Protein AF-A0A5N6W8S3-F1 (afdb_monomer)

Solvent-accessible surface area (backbone atoms only — not comparable to full-atom values): 5356 Å² total; per-residue (Å²): 78,53,57,68,57,50,16,64,44,40,66,50,97,52,75,50,55,72,50,80,35,38,42,47,47,56,99,92,43,74,51,96,75,63,47,82,40,80,45,68,62,69,85,53,71,69,30,49,49,33,37,54,66,52,29,37,62,47,83,39,40,29,50,53,94,92,37,84,45,82,45,80,48,41,47,74,82,37,62,49,77,82,87,80,80,87,88,133

pLDDT: mean 80.36, std 13.19, range [43.06, 92.31]

Radius of gyration: 14.7 Å; Cα contacts (8 Å, |Δi|>4): 127; chains: 1; bounding box: 48×24×38 Å

Structure (mmCIF, N/CA/C/O backbone):
data_AF-A0A5N6W8S3-F1
#
_entry.id   AF-A0A5N6W8S3-F1
#
loop_
_atom_site.group_PDB
_atom_site.id
_atom_site.type_symbol
_atom_site.label_atom_id
_atom_site.label_alt_id
_atom_site.label_comp_id
_atom_site.label_asym_id
_atom_site.label_entity_id
_atom_site.label_seq_id
_atom_site.pdbx_PDB_ins_code
_atom_site.Cartn_x
_atom_site.Cartn_y
_atom_site.Cartn_z
_atom_site.occupancy
_atom_site.B_iso_or_equiv
_atom_site.auth_seq_id
_atom_site.auth_comp_id
_atom_site.auth_asym_id
_atom_site.auth_atom_id
_atom_site.pdbx_PDB_model_num
ATOM 1 N N . MET A 1 1 ? 4.902 6.725 1.566 1.00 84.62 1 MET A N 1
ATOM 2 C CA . MET A 1 1 ? 5.236 6.927 0.135 1.00 84.62 1 MET A CA 1
ATOM 3 C C . MET A 1 1 ? 4.149 7.778 -0.512 1.00 84.62 1 MET A C 1
ATOM 5 O O . MET A 1 1 ? 3.007 7.664 -0.090 1.00 84.62 1 MET A O 1
ATOM 9 N N . THR A 1 2 ? 4.475 8.643 -1.478 1.00 88.75 2 THR A N 1
ATOM 10 C CA . THR A 1 2 ? 3.484 9.511 -2.151 1.00 88.75 2 THR A CA 1
ATOM 11 C C . THR A 1 2 ? 2.871 8.837 -3.391 1.00 88.75 2 THR A C 1
ATOM 13 O O . THR A 1 2 ? 3.533 7.997 -4.008 1.00 88.75 2 THR A O 1
ATOM 16 N N . PRO A 1 3 ? 1.650 9.217 -3.820 1.00 90.12 3 PRO A N 1
ATOM 17 C CA . PRO A 1 3 ? 1.028 8.681 -5.038 1.00 90.12 3 PRO A CA 1
ATOM 18 C C . PRO A 1 3 ? 1.857 8.899 -6.312 1.00 90.12 3 PRO A C 1
ATOM 20 O O . PRO A 1 3 ? 1.892 8.034 -7.183 1.00 90.12 3 PRO A O 1
ATOM 23 N N . GLN A 1 4 ? 2.578 10.022 -6.403 1.00 90.88 4 GLN A N 1
ATOM 24 C CA . GLN A 1 4 ? 3.497 10.329 -7.505 1.00 90.88 4 GLN A CA 1
ATOM 25 C C . GLN A 1 4 ? 4.624 9.296 -7.581 1.00 90.88 4 GLN A C 1
ATOM 27 O O . GLN A 1 4 ? 4.936 8.782 -8.652 1.00 90.88 4 GLN A O 1
ATOM 32 N N . ARG A 1 5 ? 5.199 8.927 -6.430 1.00 89.19 5 ARG A N 1
ATOM 33 C CA . ARG A 1 5 ? 6.261 7.922 -6.387 1.00 89.19 5 ARG A CA 1
ATOM 34 C C . ARG A 1 5 ? 5.737 6.536 -6.760 1.00 89.19 5 ARG A C 1
ATOM 36 O O . ARG A 1 5 ? 6.414 5.802 -7.475 1.00 89.19 5 ARG A O 1
ATOM 43 N N . VAL A 1 6 ? 4.517 6.196 -6.337 1.00 89.88 6 VAL A N 1
ATOM 44 C CA . VAL A 1 6 ? 3.848 4.954 -6.755 1.00 89.88 6 VAL A CA 1
ATOM 45 C C . VAL A 1 6 ? 3.639 4.932 -8.267 1.00 89.88 6 VAL A C 1
ATOM 47 O O . VAL A 1 6 ? 3.947 3.920 -8.891 1.00 89.88 6 VAL A O 1
ATOM 50 N N . GLN A 1 7 ? 3.180 6.036 -8.865 1.00 92.06 7 GLN A N 1
ATOM 51 C CA . GLN A 1 7 ? 3.024 6.158 -10.317 1.00 92.06 7 GLN A CA 1
ATOM 52 C C . GLN A 1 7 ? 4.338 5.865 -11.051 1.00 92.06 7 GLN A C 1
ATOM 54 O O . GLN A 1 7 ? 4.358 5.040 -11.966 1.00 92.06 7 GLN A O 1
ATOM 59 N N . GLU A 1 8 ? 5.426 6.518 -10.639 1.00 91.56 8 GLU A N 1
ATOM 60 C CA . GLU A 1 8 ? 6.752 6.359 -11.242 1.00 91.56 8 GLU A CA 1
ATOM 61 C C . GLU A 1 8 ? 7.259 4.916 -11.135 1.00 91.56 8 GLU A C 1
ATOM 63 O O . GLU A 1 8 ? 7.694 4.340 -12.131 1.00 91.56 8 GLU A O 1
ATOM 68 N N . LEU A 1 9 ? 7.169 4.313 -9.945 1.00 90.81 9 LEU A N 1
ATOM 69 C CA . LEU A 1 9 ? 7.648 2.951 -9.701 1.00 90.81 9 LEU A CA 1
ATOM 70 C C . LEU A 1 9 ? 6.808 1.897 -10.430 1.00 90.81 9 LEU A C 1
ATOM 72 O O . LEU A 1 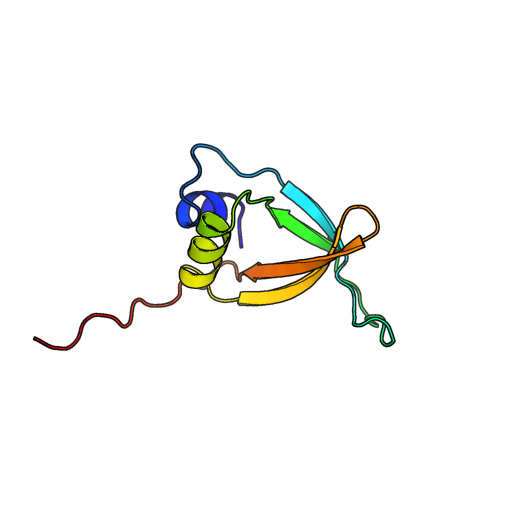9 ? 7.351 0.994 -11.063 1.00 90.81 9 LEU A O 1
ATOM 76 N N . ALA A 1 10 ? 5.482 2.005 -10.374 1.00 89.75 10 ALA A N 1
ATOM 77 C CA . ALA A 1 10 ? 4.588 1.067 -11.048 1.00 89.75 10 ALA A CA 1
ATOM 78 C C . ALA A 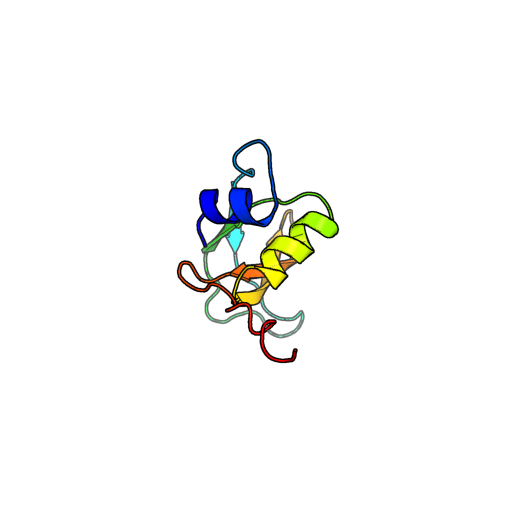1 10 ? 4.596 1.245 -12.581 1.00 89.75 10 ALA A C 1
ATOM 80 O O . ALA A 1 10 ? 4.237 0.313 -13.310 1.00 89.75 10 ALA A O 1
ATOM 81 N N . GLY A 1 11 ? 5.052 2.398 -13.081 1.00 90.44 11 GLY A N 1
ATOM 82 C CA . GLY A 1 11 ? 5.026 2.754 -14.498 1.00 90.44 11 GLY A CA 1
ATOM 83 C C . GLY A 1 11 ? 3.608 3.047 -14.990 1.00 90.44 11 GLY A C 1
ATOM 84 O O . GLY A 1 11 ? 3.231 2.600 -16.073 1.00 90.44 11 GLY A O 1
ATOM 85 N N . LEU A 1 12 ? 2.804 3.733 -14.172 1.00 90.56 12 LEU A N 1
ATOM 86 C CA . LEU A 1 12 ? 1.416 4.069 -14.494 1.00 90.56 12 LEU A CA 1
ATOM 87 C C . LEU A 1 12 ? 1.345 5.329 -15.368 1.00 90.56 12 LEU A C 1
ATOM 89 O O . LEU A 1 12 ? 2.067 6.305 -15.159 1.00 90.56 12 LEU A O 1
ATOM 93 N N . SER A 1 13 ? 0.422 5.338 -16.330 1.00 90.69 13 SER A N 1
ATOM 94 C CA . SER A 1 13 ? 0.188 6.481 -17.226 1.00 90.69 13 SER A CA 1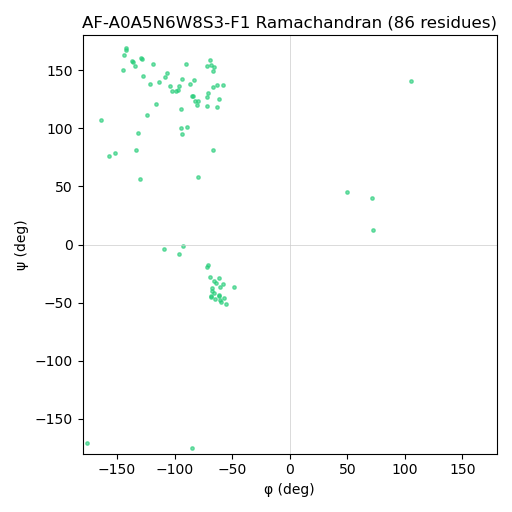
ATOM 95 C C . SER A 1 13 ? -0.476 7.681 -16.540 1.00 90.69 13 SER A C 1
ATOM 97 O O . SER A 1 13 ? -0.445 8.786 -17.073 1.00 90.69 13 SER A O 1
ATOM 99 N N . SER A 1 14 ? -1.080 7.473 -15.371 1.00 92.31 14 SER A N 1
ATOM 100 C CA . SER A 1 14 ? -1.736 8.491 -14.550 1.00 92.31 14 SER A CA 1
ATOM 101 C C . SER A 1 14 ? -1.480 8.223 -13.070 1.00 92.31 14 SER A C 1
ATOM 103 O O . SER A 1 14 ? -1.004 7.145 -12.703 1.00 92.31 14 SER A O 1
ATOM 105 N N . LEU A 1 15 ? -1.819 9.192 -12.217 1.00 92.12 15 LEU A N 1
ATOM 106 C CA . LEU A 1 15 ? -1.788 8.980 -10.773 1.00 92.12 15 LEU A CA 1
ATOM 107 C C . LEU A 1 15 ? -2.704 7.805 -10.393 1.00 92.12 15 LEU A C 1
ATOM 109 O O . LEU A 1 15 ? -3.807 7.708 -10.943 1.00 92.12 15 LEU A O 1
ATOM 113 N N . PRO A 1 16 ? -2.257 6.917 -9.487 1.00 91.31 16 PRO A N 1
ATOM 114 C CA . PRO A 1 16 ? -3.104 5.855 -8.972 1.00 91.31 16 PRO A CA 1
ATOM 115 C C . PRO A 1 16 ? -4.257 6.446 -8.159 1.00 91.31 16 PRO A C 1
ATOM 117 O O . PRO A 1 16 ? -4.132 7.518 -7.560 1.00 91.31 16 PRO A O 1
ATOM 120 N N . GLU A 1 17 ? -5.366 5.716 -8.107 1.00 91.50 17 GLU A N 1
ATOM 121 C CA . GLU A 1 17 ? -6.461 6.041 -7.200 1.00 91.50 17 GLU A CA 1
ATOM 122 C C . GLU A 1 17 ? -5.989 5.918 -5.749 1.00 91.50 17 GLU A C 1
ATOM 124 O O . GLU A 1 17 ? -5.278 4.972 -5.393 1.00 91.50 17 GLU A O 1
ATOM 129 N N . THR A 1 18 ? -6.384 6.878 -4.912 1.00 90.00 18 THR A N 1
ATOM 130 C CA . THR A 1 18 ? -6.092 6.869 -3.480 1.00 90.00 18 THR A CA 1
ATOM 131 C C . THR A 1 18 ? -7.366 6.712 -2.669 1.00 90.00 18 THR A C 1
ATOM 133 O O . THR A 1 18 ? -8.402 7.298 -2.974 1.00 90.00 18 THR A O 1
ATOM 136 N N . THR A 1 1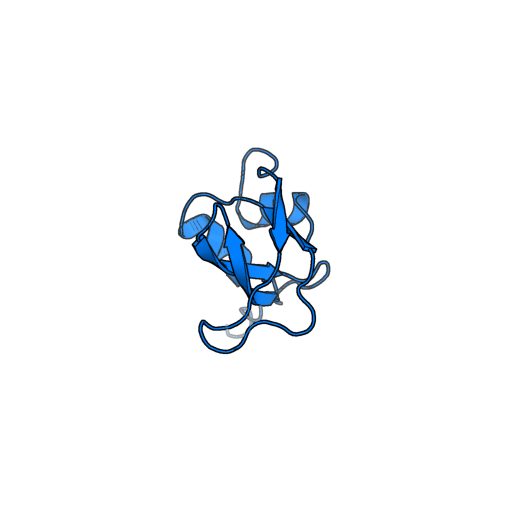9 ? -7.294 5.925 -1.602 1.00 88.19 19 THR A N 1
ATOM 137 C CA . THR A 1 19 ? -8.371 5.802 -0.613 1.00 88.19 19 THR A CA 1
ATOM 138 C C . THR A 1 19 ? -7.779 5.635 0.782 1.00 88.19 19 THR A C 1
ATOM 140 O O . THR A 1 19 ? -6.586 5.376 0.942 1.00 88.19 19 THR A O 1
ATOM 143 N N . TRP A 1 20 ? -8.608 5.855 1.797 1.00 87.75 20 TRP A N 1
ATOM 144 C CA . TRP A 1 20 ? -8.269 5.702 3.205 1.00 87.75 20 TRP A CA 1
ATOM 145 C C . TRP A 1 20 ? -8.645 4.315 3.732 1.00 87.75 20 TRP A C 1
ATOM 147 O O . TRP A 1 20 ? -9.667 3.741 3.357 1.00 87.75 20 TRP A O 1
ATOM 157 N N . THR A 1 21 ? -7.799 3.766 4.595 1.00 87.06 21 THR A N 1
ATOM 158 C CA . THR A 1 21 ? -8.002 2.496 5.300 1.00 87.06 21 THR A CA 1
ATOM 159 C C . THR A 1 21 ? -7.471 2.611 6.720 1.00 87.06 21 THR A C 1
ATOM 161 O O . THR A 1 21 ? -6.712 3.521 7.027 1.00 87.06 21 THR A O 1
ATOM 164 N N . ILE A 1 22 ? -7.802 1.641 7.568 1.00 86.69 22 ILE A N 1
ATOM 165 C CA . ILE A 1 22 ? -7.145 1.446 8.863 1.00 86.69 22 ILE A CA 1
ATOM 166 C C . ILE A 1 22 ? -6.227 0.219 8.828 1.00 86.69 22 ILE A C 1
ATOM 168 O O . ILE A 1 22 ? -6.520 -0.756 8.119 1.00 86.69 22 ILE A O 1
ATOM 172 N N . THR A 1 23 ? -5.130 0.254 9.585 1.00 85.06 23 THR A N 1
ATOM 173 C CA . THR A 1 23 ? -4.321 -0.942 9.858 1.00 85.06 23 THR A CA 1
ATOM 174 C C . THR A 1 23 ? -5.090 -1.926 10.738 1.00 85.06 23 THR A C 1
ATOM 176 O O . THR A 1 23 ? -6.015 -1.567 11.468 1.00 85.06 23 THR A O 1
ATOM 179 N N . THR A 1 24 ? -4.747 -3.209 10.645 1.00 84.69 24 THR A N 1
ATOM 180 C CA . THR A 1 24 ? -5.353 -4.258 11.473 1.00 84.69 24 THR A CA 1
ATOM 181 C C . THR A 1 24 ? -4.344 -5.333 11.831 1.00 84.69 24 THR A C 1
ATOM 183 O O . THR A 1 24 ? -3.420 -5.616 11.071 1.00 84.69 24 THR A O 1
ATOM 186 N N . GLY A 1 25 ? -4.539 -5.951 12.992 1.00 75.62 25 GLY A N 1
ATOM 187 C CA . GLY A 1 25 ? -3.713 -7.054 13.451 1.00 75.62 25 GLY A CA 1
ATOM 188 C C . GLY A 1 25 ? -4.160 -8.414 12.914 1.00 75.62 25 GLY A C 1
ATOM 189 O O . GLY A 1 25 ? -5.051 -8.552 12.061 1.00 75.62 25 GLY A O 1
ATOM 190 N N . PHE A 1 26 ? -3.492 -9.457 13.396 1.00 65.50 26 PHE A N 1
ATOM 191 C CA . PHE A 1 26 ? -3.816 -10.840 13.061 1.00 65.50 26 PHE A CA 1
ATOM 192 C C . PHE A 1 26 ? -5.158 -11.232 13.696 1.00 65.50 26 PHE A C 1
ATOM 194 O O . PHE A 1 26 ? -5.629 -10.588 14.618 1.00 65.50 26 PHE A O 1
ATOM 201 N N . ALA A 1 27 ? -5.828 -12.263 13.174 1.00 64.81 27 ALA A N 1
ATOM 202 C CA . ALA A 1 27 ? -7.214 -12.586 13.541 1.00 64.81 27 ALA A CA 1
ATOM 203 C C . ALA A 1 27 ? -7.505 -12.618 15.059 1.00 64.81 27 ALA A C 1
ATOM 205 O O . ALA A 1 27 ? -8.591 -12.215 15.457 1.00 64.81 27 ALA A O 1
ATOM 206 N N . SER A 1 28 ? -6.558 -13.085 15.878 1.00 59.59 28 SER A N 1
ATOM 207 C CA . SER A 1 28 ? -6.680 -13.184 17.339 1.00 59.59 28 SER A CA 1
ATOM 208 C C . SER A 1 28 ? -6.084 -12.009 18.122 1.00 59.59 28 SER A C 1
ATOM 210 O O . SER A 1 28 ? -6.273 -11.951 19.331 1.00 59.59 28 SER A O 1
ATOM 212 N N . GLU A 1 29 ? -5.368 -11.099 17.464 1.00 66.56 29 GLU A N 1
ATOM 213 C CA . GLU A 1 29 ? -4.693 -9.953 18.080 1.00 66.56 29 GLU A CA 1
ATOM 214 C C . GLU A 1 29 ? -5.036 -8.710 17.265 1.00 66.56 29 GLU A C 1
ATOM 216 O O . GLU A 1 29 ? -4.440 -8.443 16.220 1.00 66.56 29 GLU A O 1
ATOM 221 N N . GLU A 1 30 ? -6.052 -7.979 17.717 1.00 69.56 30 GLU A N 1
ATOM 222 C CA . GLU A 1 30 ? -6.335 -6.645 17.194 1.00 69.56 30 GLU A CA 1
ATOM 223 C C . GLU A 1 30 ? -5.188 -5.694 17.574 1.00 69.56 30 GLU A C 1
ATOM 225 O O . GLU A 1 30 ? -4.521 -5.879 18.592 1.00 69.56 30 GLU A O 1
ATOM 230 N N . LEU A 1 31 ? -4.924 -4.696 16.728 1.00 75.56 31 LEU A N 1
ATOM 231 C CA . LEU A 1 31 ? -3.904 -3.695 17.033 1.00 75.56 31 LEU A CA 1
ATOM 232 C C . LEU A 1 31 ? -4.421 -2.793 18.160 1.00 75.56 31 LEU A C 1
ATOM 234 O O . LEU A 1 31 ? -5.511 -2.240 18.035 1.00 75.56 31 LEU A O 1
ATOM 238 N N . ASP A 1 32 ? -3.615 -2.577 19.200 1.00 76.19 32 ASP A N 1
ATOM 239 C CA . ASP A 1 32 ? -3.949 -1.629 20.274 1.00 76.19 32 ASP A CA 1
ATOM 240 C C . ASP A 1 32 ? -4.087 -0.188 19.753 1.00 76.19 32 ASP A C 1
ATOM 242 O O . ASP A 1 32 ? -4.848 0.608 20.297 1.00 76.19 32 ASP A O 1
ATOM 246 N N . ASN A 1 33 ? -3.359 0.144 18.680 1.00 80.50 33 ASN A N 1
ATOM 247 C CA . ASN A 1 33 ? -3.351 1.464 18.054 1.00 80.50 33 ASN A CA 1
ATOM 248 C C . ASN A 1 33 ? -3.470 1.323 16.527 1.00 80.50 33 ASN A C 1
ATOM 250 O O . ASN A 1 33 ? -2.452 1.320 15.834 1.00 80.50 33 ASN A O 1
ATOM 254 N N . PRO A 1 34 ? -4.686 1.143 15.984 1.00 81.69 34 PRO A N 1
ATOM 255 C CA . PRO A 1 34 ? -4.888 1.143 14.543 1.00 81.69 34 PRO A CA 1
ATOM 256 C C . PRO A 1 34 ? -4.607 2.540 13.979 1.00 81.69 34 PRO A C 1
ATOM 258 O O . PRO A 1 34 ? -5.060 3.550 14.516 1.00 81.69 34 PRO A O 1
ATOM 261 N N . GLU A 1 35 ? -3.879 2.588 12.872 1.00 83.00 35 GLU A N 1
ATOM 262 C CA . GLU A 1 35 ? -3.515 3.822 12.183 1.00 83.00 35 GLU A CA 1
ATOM 263 C C . GLU A 1 35 ? -4.366 3.983 10.930 1.00 83.00 35 GLU A C 1
ATOM 265 O O . GLU A 1 35 ? -4.560 3.030 10.169 1.00 83.00 35 GLU A O 1
ATOM 270 N N . GLU A 1 36 ? -4.863 5.197 10.704 1.00 84.75 36 GLU A N 1
ATOM 271 C CA . GLU A 1 36 ? -5.514 5.551 9.450 1.00 84.75 36 GLU A CA 1
ATOM 272 C C . GLU A 1 36 ? -4.444 5.872 8.399 1.00 84.75 36 GLU A C 1
ATOM 274 O O . GLU A 1 36 ? -3.612 6.763 8.571 1.00 84.75 36 GLU A O 1
ATOM 279 N N . LEU A 1 37 ? -4.452 5.118 7.304 1.00 82.81 37 LEU A N 1
ATOM 280 C CA . LEU A 1 37 ? -3.472 5.196 6.232 1.00 82.81 37 LEU A CA 1
ATOM 281 C C . LEU A 1 37 ? -4.160 5.508 4.909 1.00 82.81 37 LEU A C 1
ATOM 283 O O . LEU A 1 37 ? -5.184 4.919 4.559 1.00 82.81 37 LEU A O 1
ATOM 287 N N . GLN A 1 38 ? -3.543 6.385 4.125 1.00 85.75 38 GLN A N 1
ATOM 288 C CA . GLN A 1 38 ? -3.878 6.530 2.717 1.00 85.75 38 GLN A CA 1
ATOM 289 C C . GLN A 1 38 ? -3.100 5.483 1.914 1.00 85.75 38 GLN A C 1
ATOM 291 O O . GLN A 1 38 ? -1.877 5.395 2.022 1.00 85.75 38 GLN A O 1
ATOM 296 N N . TYR A 1 39 ? -3.791 4.711 1.082 1.00 85.38 39 TYR A N 1
ATOM 297 C CA . TYR A 1 39 ? -3.176 3.732 0.189 1.00 85.38 39 TYR A CA 1
ATOM 298 C C . TYR A 1 39 ? -3.477 4.064 -1.273 1.00 85.38 39 TYR A C 1
ATOM 300 O O . TYR A 1 39 ? -4.460 4.734 -1.588 1.00 85.38 39 TYR A O 1
ATOM 308 N N . CYS A 1 40 ? -2.606 3.590 -2.164 1.00 88.56 40 CYS A N 1
ATOM 309 C CA . CYS A 1 40 ? -2.788 3.669 -3.610 1.00 88.56 40 CYS A CA 1
ATOM 310 C C . CYS A 1 40 ? -3.248 2.310 -4.137 1.00 88.56 40 CYS A C 1
ATOM 312 O O . CYS A 1 40 ? -2.636 1.290 -3.811 1.00 88.56 40 CY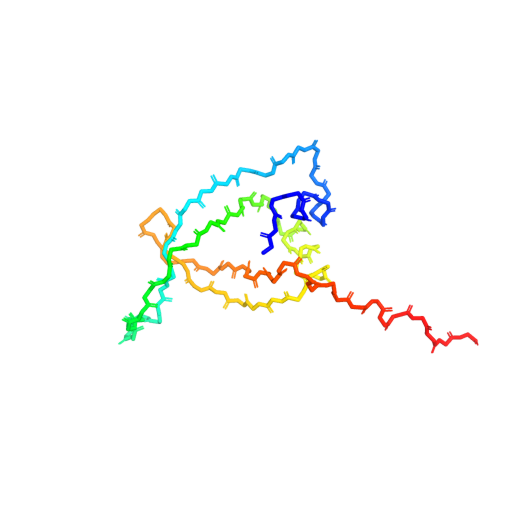S A O 1
ATOM 314 N N . VAL A 1 41 ? -4.284 2.288 -4.972 1.00 84.75 41 VAL A N 1
ATOM 315 C CA . VAL A 1 41 ? -4.679 1.074 -5.694 1.00 84.75 41 VAL A CA 1
ATOM 316 C C . VAL A 1 41 ? -3.750 0.904 -6.888 1.00 84.75 41 VAL A C 1
ATOM 318 O O . VAL A 1 41 ? -3.607 1.799 -7.722 1.00 84.75 41 VAL A O 1
ATOM 321 N N . VAL A 1 42 ? -3.091 -0.250 -6.952 1.00 84.75 42 VAL A N 1
ATOM 322 C CA . VAL A 1 42 ? -2.220 -0.624 -8.063 1.00 84.75 42 VAL A C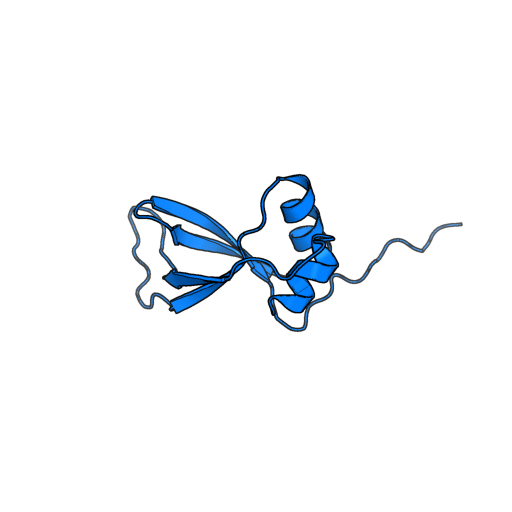A 1
ATOM 323 C C . VAL A 1 42 ? -2.712 -1.954 -8.612 1.00 84.75 42 VAL A C 1
ATOM 325 O O . VAL A 1 42 ? -2.595 -2.988 -7.953 1.00 84.75 42 VAL A O 1
ATOM 328 N N . ASP A 1 43 ? -3.260 -1.926 -9.824 1.00 82.19 43 ASP A N 1
ATOM 329 C CA . ASP A 1 43 ? -3.777 -3.124 -10.472 1.00 82.19 43 ASP A CA 1
ATOM 330 C C . ASP A 1 43 ? -2.656 -3.916 -11.143 1.00 82.19 43 ASP A C 1
ATOM 332 O O . ASP A 1 43 ? -1.949 -3.422 -12.025 1.00 82.19 43 ASP A O 1
ATOM 336 N N . GLY A 1 44 ? -2.533 -5.182 -10.747 1.00 84.12 44 GLY A N 1
ATOM 337 C CA . GLY A 1 44 ? -1.637 -6.146 -11.374 1.00 84.12 44 GLY A CA 1
ATOM 338 C C . GLY A 1 44 ? -0.382 -6.467 -10.563 1.00 84.12 44 GLY A C 1
ATOM 339 O O . GLY A 1 44 ? 0.270 -5.623 -9.948 1.00 84.12 44 GLY A O 1
ATOM 340 N N . TRP A 1 45 ? -0.014 -7.748 -10.596 1.00 84.50 45 TRP A N 1
ATOM 341 C CA . TRP A 1 45 ? 1.134 -8.277 -9.857 1.00 84.50 45 TRP A CA 1
ATOM 342 C C . TRP A 1 45 ? 2.472 -7.682 -10.316 1.00 84.50 45 TRP A C 1
ATOM 344 O O . TRP A 1 45 ? 3.376 -7.492 -9.505 1.00 84.50 45 TRP A O 1
ATOM 354 N N . ALA A 1 46 ? 2.607 -7.363 -11.607 1.00 88.38 46 ALA A N 1
ATOM 355 C CA . ALA A 1 46 ? 3.834 -6.787 -12.153 1.00 88.38 46 ALA A CA 1
ATOM 356 C C . ALA A 1 46 ? 4.104 -5.384 -11.589 1.00 88.38 46 ALA A C 1
ATOM 358 O O . ALA A 1 46 ? 5.236 -5.065 -11.236 1.00 88.38 46 ALA A O 1
ATOM 359 N N . GLN A 1 47 ? 3.064 -4.563 -11.475 1.00 88.88 47 GLN A N 1
ATOM 360 C CA . GLN A 1 47 ? 3.130 -3.213 -10.936 1.00 88.88 47 GLN A CA 1
ATOM 361 C C . GLN A 1 47 ? 3.427 -3.246 -9.435 1.00 88.88 47 GLN A C 1
ATOM 363 O O . GLN A 1 47 ? 4.332 -2.547 -8.986 1.00 88.88 47 GLN A O 1
ATOM 368 N N . LEU A 1 48 ? 2.751 -4.128 -8.686 1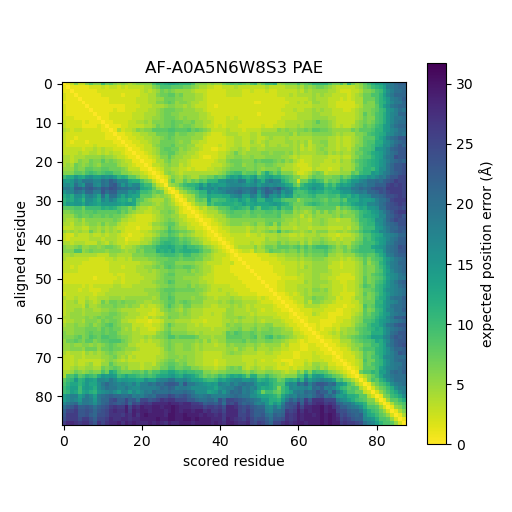.00 86.31 48 LEU A N 1
ATOM 369 C CA . LEU A 1 48 ? 3.030 -4.345 -7.265 1.00 86.31 48 LEU A CA 1
ATOM 370 C C . LEU A 1 48 ? 4.497 -4.740 -7.035 1.00 86.31 48 LEU A C 1
ATOM 372 O O . LEU A 1 48 ? 5.174 -4.135 -6.207 1.00 86.31 48 LEU A O 1
ATOM 376 N N . LYS A 1 49 ? 5.024 -5.680 -7.832 1.00 87.62 49 LYS A N 1
ATOM 377 C CA . LYS A 1 49 ? 6.437 -6.078 -7.759 1.00 87.62 49 LYS A CA 1
ATOM 378 C C . LYS A 1 49 ? 7.410 -4.944 -8.046 1.00 87.62 49 LYS A C 1
ATOM 380 O O . LYS A 1 49 ? 8.474 -4.902 -7.442 1.00 87.62 49 LYS A O 1
ATOM 385 N N . ARG A 1 50 ? 7.092 -4.044 -8.978 1.00 89.62 50 ARG A N 1
ATOM 386 C CA . ARG A 1 50 ? 7.960 -2.892 -9.260 1.00 89.62 50 ARG A CA 1
ATOM 387 C C . ARG A 1 50 ? 7.990 -1.914 -8.092 1.00 89.62 50 ARG A C 1
ATOM 389 O O . ARG A 1 50 ? 9.059 -1.407 -7.774 1.00 89.62 50 ARG A O 1
ATOM 396 N N . VAL A 1 51 ? 6.848 -1.678 -7.444 1.00 88.62 51 VAL A N 1
ATOM 397 C CA . VAL A 1 51 ? 6.771 -0.812 -6.259 1.00 88.62 51 VAL A CA 1
ATOM 398 C C . VAL A 1 51 ? 7.551 -1.418 -5.093 1.00 88.62 51 VAL A C 1
ATOM 400 O O . VAL A 1 51 ? 8.370 -0.719 -4.506 1.00 88.62 51 VAL A O 1
ATOM 403 N N . ASP A 1 52 ? 7.371 -2.707 -4.801 1.00 88.62 52 ASP A N 1
ATOM 404 C CA . ASP A 1 52 ? 8.143 -3.415 -3.767 1.00 88.62 52 ASP A CA 1
ATOM 405 C C . ASP A 1 52 ? 9.652 -3.398 -4.074 1.00 88.62 52 ASP A C 1
ATOM 407 O O . ASP A 1 52 ? 10.468 -2.981 -3.254 1.00 88.62 52 ASP A O 1
ATOM 411 N N . ASN A 1 53 ? 10.055 -3.756 -5.295 1.00 87.75 53 ASN A N 1
ATOM 412 C CA . ASN A 1 53 ? 11.472 -3.758 -5.667 1.00 87.75 53 ASN A CA 1
ATOM 413 C C . ASN A 1 53 ? 12.094 -2.354 -5.681 1.00 87.75 53 ASN A C 1
ATOM 415 O O . ASN A 1 53 ? 13.285 -2.216 -5.424 1.00 87.75 53 ASN A O 1
ATOM 419 N N . GLY A 1 54 ? 11.309 -1.324 -5.997 1.00 86.88 54 GLY A N 1
ATOM 420 C CA . GLY A 1 54 ? 11.777 0.053 -6.130 1.00 86.88 54 GLY A CA 1
ATOM 421 C C . GLY A 1 54 ? 11.666 0.900 -4.863 1.00 86.88 54 GLY A C 1
ATOM 422 O O . GLY A 1 54 ? 12.050 2.070 -4.892 1.00 86.88 54 GLY A O 1
ATOM 423 N N . SER A 1 55 ? 11.147 0.346 -3.763 1.00 88.00 55 SER A N 1
ATOM 424 C CA . SER A 1 55 ? 10.993 1.058 -2.492 1.00 88.00 55 SER A CA 1
ATOM 425 C C . SER A 1 55 ? 11.426 0.209 -1.300 1.00 88.00 55 SER A C 1
ATOM 427 O O . SER A 1 55 ? 11.443 -1.020 -1.357 1.00 88.00 55 SER A O 1
ATOM 429 N N . THR A 1 56 ? 11.775 0.863 -0.194 1.00 87.94 56 THR A N 1
ATOM 430 C CA . THR A 1 56 ? 11.868 0.177 1.102 1.00 87.94 56 THR A CA 1
ATOM 431 C C . THR A 1 56 ? 10.571 0.378 1.863 1.00 87.94 56 THR A C 1
ATOM 433 O O . THR A 1 56 ? 10.019 1.482 1.922 1.00 87.94 56 THR A O 1
ATOM 436 N N . GLY A 1 57 ? 10.102 -0.702 2.460 1.00 86.69 57 GLY A N 1
ATOM 437 C CA . GLY A 1 57 ? 8.848 -0.751 3.174 1.00 86.69 57 GLY A CA 1
ATOM 438 C C . GLY A 1 57 ? 8.661 -2.106 3.823 1.00 86.69 57 GLY A C 1
ATOM 439 O O . GLY A 1 57 ? 9.571 -2.940 3.833 1.00 86.69 57 GLY A O 1
ATOM 440 N N . GLU A 1 58 ? 7.464 -2.308 4.340 1.00 87.69 58 GLU A N 1
ATOM 441 C CA . GLU A 1 58 ? 7.056 -3.540 4.995 1.00 87.69 58 GLU A CA 1
ATOM 442 C C . GLU A 1 58 ? 5.648 -3.947 4.567 1.00 87.69 58 GLU A C 1
ATOM 444 O O . GLU A 1 58 ? 4.846 -3.131 4.100 1.00 87.69 58 GLU A O 1
ATOM 449 N N . GLU A 1 59 ? 5.332 -5.229 4.722 1.00 87.44 59 GLU A N 1
ATOM 450 C CA . GLU A 1 59 ? 3.966 -5.701 4.542 1.00 87.44 59 GLU A CA 1
ATOM 451 C C . GLU A 1 59 ? 3.102 -5.234 5.716 1.00 87.44 59 GLU A C 1
ATOM 4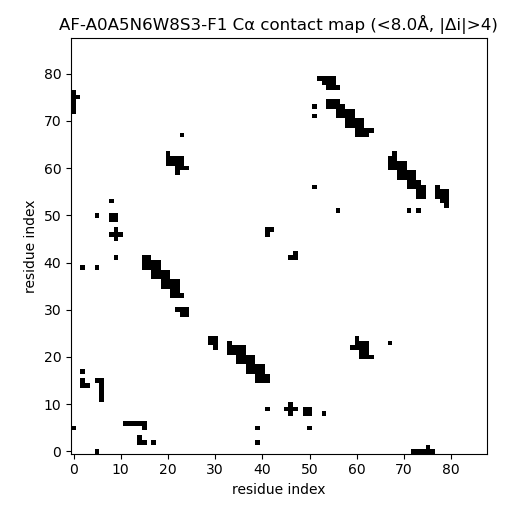53 O O . GLU A 1 59 ? 3.324 -5.606 6.867 1.00 87.44 59 GLU A O 1
ATOM 458 N N . ALA A 1 60 ? 2.072 -4.453 5.413 1.00 85.38 60 ALA A N 1
ATOM 459 C CA . ALA A 1 60 ? 1.071 -4.007 6.366 1.00 85.38 60 ALA A CA 1
ATOM 460 C C . ALA A 1 60 ? -0.257 -4.724 6.114 1.00 85.38 60 ALA A C 1
ATOM 462 O O . ALA A 1 60 ? -0.657 -4.984 4.977 1.00 85.38 60 ALA A O 1
ATOM 463 N N . ARG A 1 61 ? -0.983 -5.027 7.186 1.00 86.88 61 ARG A N 1
ATOM 464 C CA . ARG A 1 61 ? -2.337 -5.580 7.105 1.00 86.88 61 ARG A CA 1
ATOM 465 C C . ARG A 1 61 ? -3.354 -4.469 7.267 1.00 86.88 61 ARG A C 1
ATOM 467 O O . ARG A 1 61 ? -3.247 -3.659 8.185 1.00 86.88 61 ARG A O 1
ATOM 474 N N . ILE A 1 62 ? -4.347 -4.452 6.387 1.00 87.44 62 ILE A N 1
ATOM 475 C CA . ILE A 1 62 ? -5.341 -3.379 6.313 1.00 87.44 62 ILE A CA 1
ATOM 476 C C . ILE A 1 62 ? -6.765 -3.925 6.185 1.00 87.44 62 ILE A C 1
ATOM 478 O O . ILE A 1 62 ? -6.981 -5.024 5.663 1.00 87.44 62 ILE A O 1
ATOM 482 N N . TRP A 1 63 ? -7.742 -3.139 6.636 1.00 85.94 63 TRP A N 1
ATOM 483 C CA . TRP A 1 63 ? -9.164 -3.376 6.380 1.00 85.94 63 TRP A CA 1
ATOM 484 C C . TRP A 1 63 ? -9.613 -2.699 5.084 1.00 85.94 63 TRP A C 1
ATOM 486 O O . TRP A 1 63 ? -9.917 -1.514 5.064 1.00 85.94 63 TRP A O 1
ATOM 496 N N . PHE A 1 64 ? -9.740 -3.468 4.006 1.00 82.94 64 PHE A N 1
ATOM 497 C CA . PHE A 1 64 ? -10.168 -2.959 2.704 1.00 82.94 64 PHE A CA 1
ATOM 498 C C . PHE A 1 64 ? -11.504 -3.590 2.300 1.00 82.94 64 PHE A C 1
ATOM 500 O O . PHE A 1 64 ? -11.607 -4.816 2.192 1.00 82.94 64 PHE A O 1
ATOM 507 N N . GLU A 1 65 ? -12.528 -2.760 2.077 1.00 82.62 65 GLU A N 1
ATOM 508 C CA . GLU A 1 65 ? -13.876 -3.185 1.651 1.00 82.62 65 GLU A CA 1
ATOM 509 C C . GLU A 1 65 ? -14.465 -4.323 2.512 1.00 82.62 65 GLU A C 1
ATOM 511 O O . GLU A 1 65 ? -14.976 -5.328 2.014 1.00 82.62 65 GLU A O 1
ATOM 516 N N . GLY A 1 66 ? -14.340 -4.203 3.838 1.00 81.19 66 GLY A N 1
ATOM 517 C CA . GLY A 1 66 ? -14.865 -5.193 4.786 1.00 81.19 66 GLY A CA 1
ATOM 518 C C . GLY A 1 66 ? -14.086 -6.513 4.838 1.00 81.19 66 GLY A C 1
ATOM 519 O O . GLY A 1 66 ? -14.566 -7.480 5.428 1.00 81.19 66 GLY A O 1
ATOM 520 N N . LYS A 1 67 ? -12.889 -6.582 4.239 1.00 85.19 67 LYS A N 1
ATOM 521 C CA . LYS A 1 67 ? -11.997 -7.751 4.295 1.00 85.19 67 LYS A CA 1
ATOM 522 C C . LYS A 1 67 ? -10.593 -7.356 4.752 1.00 85.19 67 LYS A C 1
ATOM 524 O O . LYS A 1 67 ? -10.085 -6.304 4.373 1.00 85.19 67 LYS A O 1
ATOM 529 N N . LYS A 1 68 ? -9.935 -8.234 5.515 1.00 86.06 68 LYS A N 1
ATOM 530 C CA . LYS A 1 68 ? -8.506 -8.090 5.832 1.00 86.06 68 LYS A CA 1
ATOM 531 C C . LYS A 1 68 ? -7.682 -8.399 4.574 1.00 86.06 68 LYS A C 1
ATOM 533 O O . LYS A 1 68 ? -7.871 -9.451 3.960 1.00 86.06 68 LYS A O 1
ATOM 538 N N . ARG A 1 69 ? -6.787 -7.492 4.182 1.00 86.75 69 ARG A N 1
ATOM 539 C CA . ARG A 1 69 ? -5.851 -7.652 3.054 1.00 86.75 69 ARG A CA 1
ATOM 540 C C . ARG A 1 69 ? -4.419 -7.342 3.491 1.00 86.75 69 ARG A C 1
ATOM 542 O O . ARG A 1 69 ? -4.211 -6.694 4.513 1.00 86.75 69 ARG A O 1
ATOM 549 N N . ILE A 1 70 ? -3.451 -7.816 2.710 1.00 85.19 70 ILE A N 1
ATOM 550 C CA . ILE A 1 70 ? -2.034 -7.459 2.847 1.00 85.19 70 ILE A CA 1
ATOM 551 C C . ILE A 1 70 ? -1.726 -6.381 1.806 1.00 85.19 70 ILE A C 1
ATOM 553 O O . ILE A 1 70 ? -2.113 -6.516 0.644 1.00 85.19 70 ILE A O 1
ATOM 557 N N . ALA A 1 71 ? -1.063 -5.318 2.238 1.00 86.62 71 ALA A N 1
ATOM 558 C CA . ALA A 1 71 ? -0.617 -4.197 1.428 1.00 86.62 71 ALA A CA 1
ATOM 559 C C . ALA A 1 71 ? 0.875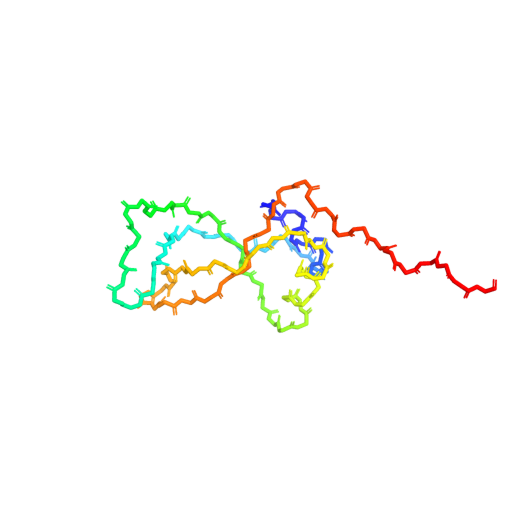 -3.934 1.675 1.00 86.62 71 ALA A C 1
ATOM 561 O O . ALA A 1 71 ? 1.424 -4.333 2.697 1.00 86.62 71 ALA A O 1
ATOM 562 N N . TRP A 1 72 ? 1.527 -3.242 0.745 1.00 88.88 72 TRP A N 1
ATOM 563 C CA . TRP A 1 72 ? 2.908 -2.790 0.906 1.00 88.88 72 TRP A CA 1
ATOM 564 C C . TRP A 1 72 ? 2.935 -1.356 1.448 1.00 88.88 72 TRP A C 1
ATOM 566 O O . TRP A 1 72 ? 2.468 -0.431 0.778 1.00 88.88 72 TRP A O 1
ATOM 576 N N . SER A 1 73 ? 3.481 -1.165 2.648 1.00 86.38 73 SER A N 1
ATOM 577 C CA . SER A 1 73 ? 3.687 0.144 3.270 1.00 86.38 73 SER A CA 1
ATOM 578 C C . SER A 1 73 ? 5.095 0.646 2.957 1.00 86.38 73 SER A C 1
ATOM 580 O O . SER A 1 73 ? 6.063 0.283 3.619 1.00 86.38 73 SER A O 1
ATOM 582 N N . GLY A 1 74 ? 5.226 1.456 1.904 1.00 85.12 74 GLY A N 1
ATOM 583 C CA . GLY A 1 74 ? 6.508 2.054 1.516 1.00 85.12 74 GLY A CA 1
ATOM 584 C C . GLY A 1 74 ? 6.795 3.368 2.248 1.00 85.12 74 GLY A C 1
ATOM 585 O O . GLY A 1 74 ? 5.927 4.249 2.340 1.00 85.12 74 GLY A O 1
ATOM 586 N N . HIS A 1 75 ? 8.036 3.569 2.690 1.00 78.94 75 HIS A N 1
ATOM 587 C CA . HIS A 1 75 ? 8.472 4.844 3.269 1.00 78.94 75 HIS A CA 1
ATOM 588 C C . HIS A 1 75 ? 8.601 5.935 2.193 1.00 78.94 75 HIS A C 1
ATOM 590 O O . HIS A 1 75 ? 8.771 5.655 1.009 1.00 78.94 75 HIS A O 1
ATOM 596 N N . ALA A 1 76 ? 8.460 7.208 2.577 1.00 65.44 76 ALA A N 1
ATOM 597 C CA . ALA A 1 76 ? 8.474 8.325 1.624 1.00 65.44 76 ALA A CA 1
ATOM 598 C C . ALA A 1 76 ? 9.848 8.584 0.980 1.00 65.44 76 ALA A C 1
ATOM 600 O O . ALA A 1 76 ? 9.896 9.045 -0.155 1.00 65.44 76 ALA A O 1
ATOM 601 N N . GLU A 1 77 ? 10.937 8.256 1.677 1.00 63.09 77 GLU A N 1
ATOM 602 C CA . GLU A 1 77 ? 12.309 8.598 1.268 1.00 63.09 77 GLU A CA 1
ATOM 603 C C . GLU A 1 77 ? 13.134 7.389 0.813 1.00 63.09 77 GLU A C 1
ATOM 605 O O . GLU A 1 77 ? 14.281 7.530 0.395 1.00 63.09 77 GLU A O 1
ATOM 610 N N . ALA A 1 78 ? 12.581 6.181 0.910 1.00 55.84 78 ALA A N 1
ATOM 611 C CA . ALA A 1 78 ? 13.385 4.983 0.788 1.00 55.84 78 ALA A CA 1
ATOM 612 C C . ALA A 1 78 ? 13.378 4.436 -0.641 1.00 55.84 78 ALA A C 1
ATOM 614 O O . ALA A 1 78 ? 12.450 3.749 -1.070 1.00 55.84 78 ALA A O 1
ATOM 615 N N . GLN A 1 79 ? 14.452 4.735 -1.364 1.00 57.41 79 GLN A N 1
ATOM 616 C CA . GLN A 1 79 ? 14.837 4.010 -2.563 1.00 57.41 79 GLN A CA 1
ATOM 617 C C . GLN A 1 79 ? 15.643 2.776 -2.134 1.00 57.41 79 GLN A C 1
ATOM 619 O O . GLN A 1 79 ? 16.630 2.925 -1.409 1.00 57.41 79 GLN A O 1
ATOM 624 N N . LYS A 1 80 ? 15.284 1.570 -2.593 1.00 60.81 80 LYS A N 1
ATOM 625 C CA . LYS A 1 80 ? 16.243 0.456 -2.548 1.00 60.81 80 LYS A CA 1
ATOM 626 C C . LYS A 1 80 ? 17.411 0.851 -3.456 1.00 60.81 80 LYS A C 1
ATOM 628 O O . LYS A 1 80 ? 17.210 1.132 -4.636 1.00 60.81 80 LYS A O 1
ATOM 633 N N . SER A 1 81 ? 18.608 0.971 -2.890 1.00 55.34 81 SER A N 1
ATOM 634 C CA . SER A 1 81 ? 19.823 1.190 -3.669 1.00 55.34 81 SER A CA 1
ATOM 635 C C . SER A 1 81 ? 20.026 -0.004 -4.600 1.00 55.34 81 SER A C 1
ATOM 637 O O . SER A 1 81 ? 20.043 -1.145 -4.137 1.00 55.34 81 SER A O 1
ATOM 639 N N . ASP A 1 82 ? 20.165 0.258 -5.901 1.00 51.84 82 ASP A N 1
ATOM 640 C CA . ASP A 1 82 ? 20.558 -0.740 -6.897 1.00 51.84 82 ASP A CA 1
ATOM 641 C C . ASP A 1 82 ? 22.009 -1.171 -6.630 1.00 51.84 82 ASP A C 1
ATOM 643 O O . ASP A 1 82 ? 22.954 -0.703 -7.264 1.00 51.84 82 ASP A O 1
ATOM 647 N N . ASP A 1 83 ? 22.211 -2.088 -5.686 1.00 49.06 83 ASP A N 1
ATOM 648 C CA . ASP A 1 83 ? 23.471 -2.820 -5.542 1.00 49.06 83 ASP A CA 1
ATOM 649 C C . ASP A 1 83 ? 23.515 -3.959 -6.576 1.00 49.06 83 ASP A C 1
ATOM 651 O O . ASP A 1 83 ? 23.613 -5.143 -6.267 1.00 49.06 83 ASP A O 1
ATOM 655 N N . THR A 1 84 ? 23.402 -3.590 -7.855 1.00 48.72 84 THR A N 1
ATOM 656 C CA . THR A 1 84 ? 23.712 -4.478 -8.981 1.00 48.72 84 THR A CA 1
ATOM 657 C C . THR A 1 84 ? 24.645 -3.772 -9.956 1.00 48.72 84 THR A C 1
ATOM 659 O O . THR A 1 84 ? 24.349 -3.637 -11.138 1.00 48.72 84 THR A O 1
ATOM 662 N N . ASN A 1 85 ? 25.801 -3.304 -9.479 1.00 48.28 85 ASN A N 1
ATOM 663 C CA . ASN A 1 85 ? 26.926 -3.096 -10.388 1.00 48.28 85 ASN A CA 1
ATOM 664 C C . ASN A 1 85 ? 28.287 -3.231 -9.698 1.00 48.28 85 ASN A C 1
ATOM 666 O O . ASN A 1 85 ? 28.955 -2.236 -9.416 1.00 48.28 85 ASN A O 1
ATOM 670 N N . ARG A 1 86 ? 28.737 -4.470 -9.462 1.00 44.44 86 ARG A N 1
ATOM 671 C CA . ARG A 1 86 ? 30.178 -4.729 -9.349 1.00 44.44 86 ARG A CA 1
ATOM 672 C C . ARG A 1 86 ? 30.553 -6.178 -9.631 1.00 44.44 86 ARG A C 1
ATOM 674 O O . ARG A 1 86 ? 30.884 -6.925 -8.719 1.00 44.44 86 ARG A O 1
ATOM 681 N N . THR A 1 87 ? 30.569 -6.571 -10.901 1.00 44.16 87 THR A N 1
ATOM 682 C CA . THR A 1 87 ? 31.622 -7.473 -11.404 1.00 44.16 87 THR A CA 1
ATOM 683 C C . THR A 1 87 ? 31.650 -7.445 -12.929 1.00 44.16 87 THR A C 1
ATOM 685 O O . THR A 1 87 ? 30.767 -7.990 -13.583 1.00 44.16 87 THR A O 1
ATOM 688 N N . HIS A 1 88 ? 32.677 -6.800 -13.479 1.00 43.06 88 HIS A N 1
ATOM 689 C CA . HIS A 1 88 ? 33.216 -7.081 -14.803 1.00 43.06 88 HIS A CA 1
ATOM 690 C C . HIS A 1 88 ? 34.738 -7.032 -14.708 1.00 43.06 88 HIS A C 1
ATOM 692 O O . HIS A 1 88 ? 35.236 -6.181 -13.930 1.00 43.06 88 HIS A O 1
#

Secondary structure (DSSP, 8-state):
--HHHHHHHHT-SSPPPEEEEEB---TT---SS--EEEEE---SHHHHHHHHHHS-EEEEEEEETTEEEEEEEE-SS-PPP-------

Nearest PDB structures (foldseek):
  3m05-assembly1_A  TM=2.658E-01  e=2.308E+00  Pediococcus pentosaceus ATCC 25745
  7k1s-assembly1_B  TM=2.870E-01  e=4.637E+00  Human alphaherpesvirus 3

Sequence (88 aa):
MTPQRVQELAGLSSLPETTWTITTGFASEELDNPEELQYCVVDGWAQLKRVDNGSTGEEARIWFEGKKRIAWSGHAEAQKSDDTNRTH

Foldseek 3Di:
DDQVLLCVQLVNPDRFDKDKWWFFDDPVDGDPDIDIDIDGDDPDPSSQVSSPQQFDFDWTWTQDPNDIDIDTDGDPPGGDPPPPDDDD

Organism: NCBI:txid1034304

Mean predicted aligned error: 8.21 Å